Protein AF-A0A067D0F4-F1 (afdb_monomer)

Mean predicted aligned error: 12.2 Å

Nearest PDB structures (foldseek):
  5f5p-assembly2_G  TM=2.743E-01  e=9.915E+00  Homo sapiens

Solvent-accessible surface area (backbone atoms only — not comparable to full-atom values): 7629 Å² total; per-residue (Å²): 109,69,69,57,53,52,53,49,53,50,49,52,51,55,61,58,53,51,55,56,52,51,52,50,49,51,47,53,78,42,44,77,93,48,32,72,57,44,53,50,52,50,54,50,48,42,41,68,72,37,64,61,53,42,59,61,49,50,50,56,49,41,73,70,68,72,40,71,67,60,48,52,49,54,62,56,54,56,49,54,61,51,52,50,54,43,53,54,54,70,72,51,85,65,70,77,48,72,57,57,65,51,54,58,48,49,54,51,51,52,55,62,60,58,58,63,64,61,55,57,60,56,56,59,63,61,62,78,74,74,78,134

InterPro domains:
  IPR004156 Organic anion transporter polypeptide [PF03137] (2-64)
  IPR036259 MFS transporter superfamily [SSF103473] (2-89)
  IPR044770 Protein spinster-like [PTH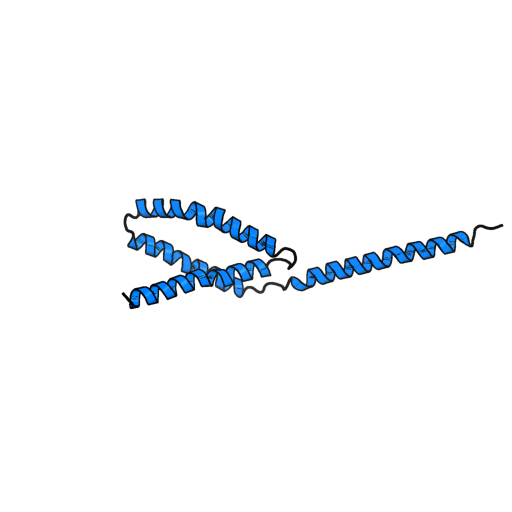R23505] (3-103)

pLDDT: mean 80.97, std 17.71, range [40.75, 96.44]

Organism: Citrus sinensis (NCBI:txid2711)

Sequence (132 aa):
MYAFLALFAVGELLVFATQGPVNFICLHCVKPSIRPLSMAISTVSIHIFGDVPSSPLVGVLQDRVNNWRETALILTAILFPAAAIWFIGIFLHSVDKFSEDNEDKVSRIERSKTTPLLEDEKAETTQACAEP

Radius of gyration: 28.73 Å; Cα contacts (8 Å, |Δi|>4): 45; chains: 1; bounding box: 82×30×76 Å

Secondary structure (DSSP, 8-state):
-HHHHHHHHHHHHHHHHTHHHHHHHHHHSS-GGGHHHHHHHHHHHHIIIIIHHHHHHHHHHHHHH--HHHHHHHHHHTHHHHHHHHHHHHHS----TTTHHHHHHHHHHHHHHHHHHHHHHHHHHHHTT---

Structure (mmCIF, N/CA/C/O backbone):
data_AF-A0A067D0F4-F1
#
_entry.id   AF-A0A067D0F4-F1
#
loop_
_atom_site.group_PDB
_atom_site.id
_atom_site.type_symbol
_atom_site.label_atom_id
_atom_site.label_alt_id
_atom_site.label_comp_id
_atom_site.label_asym_id
_atom_site.label_entity_id
_atom_site.label_seq_id
_atom_site.pdbx_PDB_ins_code
_atom_site.Cartn_x
_atom_site.Cartn_y
_atom_site.Cartn_z
_atom_site.occupancy
_atom_site.B_iso_or_equiv
_atom_site.auth_seq_id
_atom_site.auth_comp_id
_atom_site.auth_asym_id
_atom_site.auth_atom_id
_atom_site.pdbx_PDB_model_num
ATOM 1 N N . MET A 1 1 ? -20.257 -17.679 14.043 1.00 85.75 1 MET A N 1
ATOM 2 C CA . MET A 1 1 ? -18.836 -18.046 13.852 1.00 85.75 1 MET A CA 1
ATOM 3 C C . MET A 1 1 ? -18.513 -18.351 12.389 1.00 85.75 1 MET A C 1
ATOM 5 O O . MET A 1 1 ? -17.700 -17.637 11.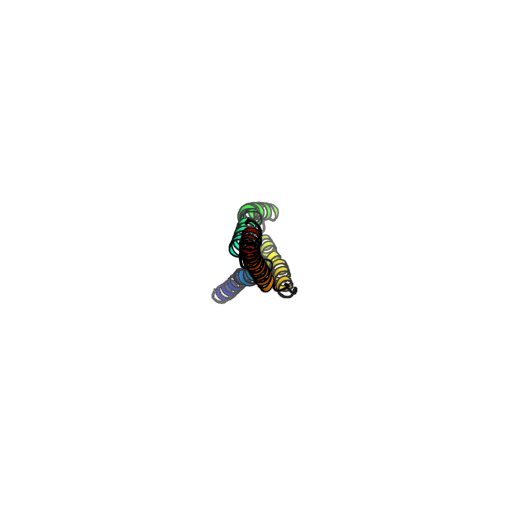830 1.00 85.75 1 MET A O 1
ATOM 9 N N . TYR A 1 2 ? -19.179 -19.310 11.731 1.00 92.62 2 TYR A N 1
ATOM 10 C CA . TYR A 1 2 ? -18.881 -19.671 10.329 1.00 92.62 2 TYR A CA 1
ATOM 11 C C . TYR A 1 2 ? -19.017 -18.524 9.314 1.00 92.62 2 TYR A C 1
ATOM 13 O O . TYR A 1 2 ? -18.135 -18.351 8.483 1.00 92.62 2 TYR A O 1
ATOM 21 N N . ALA A 1 3 ? -20.060 -17.693 9.419 1.00 93.94 3 ALA A N 1
ATOM 22 C CA . ALA A 1 3 ? -20.222 -16.526 8.544 1.00 93.94 3 ALA A CA 1
ATOM 23 C C . ALA A 1 3 ? -19.079 -15.504 8.699 1.00 93.94 3 ALA A C 1
ATOM 25 O O . ALA A 1 3 ? -18.586 -14.975 7.711 1.00 93.94 3 ALA A O 1
ATOM 26 N N . PHE A 1 4 ? -18.621 -15.272 9.934 1.00 91.75 4 PHE A N 1
ATOM 27 C CA . PHE A 1 4 ? -17.469 -14.410 10.204 1.00 91.75 4 PHE A CA 1
ATOM 28 C C . PHE A 1 4 ? -16.193 -14.976 9.574 1.00 91.75 4 PHE A C 1
ATOM 30 O O . PHE A 1 4 ? -15.488 -14.244 8.896 1.00 91.75 4 PHE A O 1
ATOM 37 N N . LEU A 1 5 ? -15.932 -16.278 9.733 1.00 95.62 5 LEU A N 1
ATOM 38 C CA . LEU A 1 5 ? -14.762 -16.930 9.136 1.00 95.62 5 LEU A CA 1
ATOM 39 C C . LEU A 1 5 ? -14.789 -16.883 7.604 1.00 95.62 5 LEU A C 1
ATOM 41 O O . LEU A 1 5 ? -13.757 -16.641 6.990 1.00 95.62 5 LEU A O 1
ATOM 45 N N . ALA A 1 6 ? -15.959 -17.073 6.989 1.00 96.19 6 ALA A N 1
ATOM 46 C CA . ALA A 1 6 ? -16.112 -16.968 5.542 1.00 96.19 6 ALA A CA 1
ATOM 47 C C . ALA A 1 6 ? -15.811 -15.545 5.042 1.00 96.19 6 ALA A C 1
ATOM 49 O O . ALA A 1 6 ? -15.030 -15.375 4.112 1.00 96.19 6 ALA A O 1
ATOM 50 N N . LEU A 1 7 ? -16.381 -14.521 5.686 1.00 92.81 7 LEU A N 1
ATOM 51 C CA . LEU A 1 7 ? -16.124 -13.121 5.332 1.00 92.81 7 LEU A CA 1
ATOM 52 C C . LEU A 1 7 ? -14.670 -12.715 5.588 1.00 92.81 7 LEU A C 1
ATOM 54 O O . LEU A 1 7 ? -14.084 -12.017 4.768 1.00 92.81 7 LEU A O 1
ATOM 58 N N . PHE A 1 8 ? -14.081 -13.181 6.690 1.00 91.94 8 PHE A N 1
ATOM 59 C CA . PHE A 1 8 ? -12.672 -12.972 7.003 1.00 91.94 8 PHE A CA 1
ATOM 60 C C . PHE A 1 8 ? -11.772 -13.587 5.926 1.00 91.94 8 PHE A C 1
ATOM 62 O O . PHE A 1 8 ? -10.919 -12.897 5.385 1.00 91.94 8 PHE A O 1
ATOM 69 N N . ALA A 1 9 ? -12.020 -14.840 5.532 1.00 95.75 9 ALA A N 1
ATOM 70 C CA . ALA A 1 9 ? -11.259 -15.502 4.473 1.00 95.75 9 ALA A CA 1
ATOM 71 C C . ALA A 1 9 ? -11.368 -14.774 3.123 1.00 95.75 9 ALA A C 1
ATOM 73 O O . ALA A 1 9 ? -10.373 -14.637 2.417 1.00 95.75 9 ALA A O 1
ATOM 74 N N . VAL A 1 10 ? -12.560 -14.279 2.770 1.00 95.44 10 VAL A N 1
ATOM 75 C CA . VAL A 1 10 ? -12.750 -13.460 1.563 1.00 95.44 10 VAL A CA 1
ATOM 76 C C . VAL A 1 10 ? -11.987 -12.140 1.674 1.00 95.44 10 VAL A C 1
ATOM 78 O O . VAL A 1 10 ? -11.331 -11.743 0.717 1.00 95.44 10 VAL A O 1
ATOM 81 N N . GLY A 1 11 ? -12.035 -11.476 2.831 1.00 91.88 11 GLY A N 1
ATOM 82 C CA . GLY A 1 11 ? -11.287 -10.245 3.084 1.00 91.88 11 GLY A CA 1
ATOM 83 C C . GLY A 1 11 ? -9.781 -10.440 2.922 1.00 91.88 11 GLY A C 1
ATOM 84 O O . GLY A 1 11 ? -9.159 -9.732 2.135 1.00 91.88 11 GLY A O 1
ATOM 85 N N . GLU A 1 12 ? -9.216 -11.447 3.586 1.00 93.19 12 GLU A N 1
ATOM 86 C CA . GLU A 1 12 ? -7.799 -11.810 3.469 1.00 93.19 12 GLU A CA 1
ATOM 87 C C . GLU A 1 12 ? -7.423 -12.126 2.015 1.00 93.19 12 GLU A C 1
ATOM 89 O O . GLU A 1 12 ? -6.447 -11.587 1.495 1.00 93.19 12 GLU A O 1
ATOM 94 N N . LEU A 1 13 ? -8.233 -12.928 1.312 1.00 94.56 13 LEU A N 1
ATOM 95 C CA . LEU A 1 13 ? -8.007 -13.238 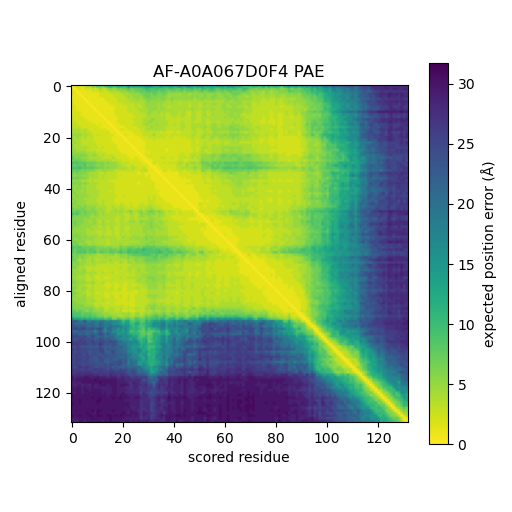-0.101 1.00 94.56 13 LEU A CA 1
ATOM 96 C C . LEU A 1 13 ? -7.931 -11.967 -0.955 1.00 94.56 13 LEU A C 1
ATOM 98 O O . LEU A 1 13 ? -7.036 -11.848 -1.789 1.00 94.56 13 LEU A O 1
ATOM 102 N N . LEU A 1 14 ? -8.851 -11.020 -0.753 1.00 91.38 14 LEU A N 1
ATOM 103 C CA . LEU A 1 14 ? -8.879 -9.760 -1.496 1.00 91.38 14 LEU A CA 1
ATOM 104 C C . LEU A 1 14 ? -7.669 -8.877 -1.173 1.00 91.38 14 LEU A C 1
ATOM 106 O O . LEU A 1 14 ? -7.095 -8.286 -2.086 1.00 91.38 14 LEU A O 1
ATOM 110 N N . VAL A 1 15 ? -7.246 -8.824 0.093 1.00 90.88 15 VAL A N 1
ATOM 111 C CA . VAL A 1 15 ? -6.040 -8.094 0.511 1.00 90.88 15 VAL A CA 1
ATOM 112 C C . VAL A 1 15 ? -4.805 -8.676 -0.174 1.00 90.88 15 VAL A C 1
ATOM 114 O O . VAL A 1 15 ? -4.059 -7.937 -0.815 1.00 90.88 15 VAL A O 1
ATOM 117 N N . PHE A 1 16 ? -4.617 -9.997 -0.138 1.00 90.19 16 PHE A N 1
ATOM 118 C CA . PHE A 1 16 ? -3.475 -10.644 -0.789 1.00 90.19 16 PHE A CA 1
ATOM 119 C C . PHE A 1 16 ? -3.542 -10.593 -2.319 1.00 90.19 16 PHE A C 1
ATOM 121 O O . PHE A 1 16 ? -2.499 -10.510 -2.970 1.00 90.19 16 PHE A O 1
ATOM 128 N N . ALA A 1 17 ? -4.738 -10.579 -2.912 1.00 91.06 17 ALA A N 1
ATOM 129 C CA . ALA A 1 17 ? -4.907 -10.487 -4.361 1.00 91.06 17 ALA A CA 1
ATOM 130 C C . ALA A 1 17 ? -4.315 -9.196 -4.951 1.00 91.06 17 ALA A C 1
ATOM 132 O O . ALA A 1 17 ? -3.884 -9.205 -6.104 1.00 91.06 17 ALA A O 1
ATOM 133 N N . THR A 1 18 ? -4.223 -8.110 -4.172 1.00 89.44 18 THR A N 1
ATOM 134 C CA . THR A 1 18 ? -3.615 -6.841 -4.620 1.00 89.44 18 THR A CA 1
ATOM 135 C C . THR A 1 18 ? -2.134 -6.965 -4.992 1.00 89.44 18 THR A C 1
ATOM 137 O O . THR A 1 18 ? -1.651 -6.201 -5.828 1.00 89.44 18 THR A O 1
ATOM 140 N N . GLN A 1 19 ? -1.428 -7.971 -4.465 1.00 90.69 19 GLN A N 1
ATOM 141 C CA . GLN A 1 19 ? -0.016 -8.223 -4.773 1.00 90.69 19 GLN A CA 1
ATOM 142 C C . GLN A 1 19 ? 0.217 -8.525 -6.261 1.00 90.69 19 GLN A C 1
ATOM 144 O O . GLN A 1 19 ? 1.241 -8.139 -6.822 1.00 90.69 19 GLN A O 1
ATOM 149 N N . GLY A 1 20 ? -0.738 -9.191 -6.920 1.00 90.69 20 GLY A N 1
ATOM 150 C CA . GLY A 1 20 ? -0.648 -9.537 -8.342 1.00 90.69 20 GLY A CA 1
ATOM 151 C C . GLY A 1 20 ? -0.566 -8.300 -9.248 1.00 90.69 20 GLY A C 1
ATOM 152 O O . GLY A 1 20 ? 0.444 -8.130 -9.933 1.00 90.69 20 GLY A O 1
ATOM 153 N N . PRO A 1 21 ? -1.583 -7.416 -9.234 1.00 90.88 21 PRO A N 1
ATOM 154 C CA . PRO A 1 21 ? -1.579 -6.140 -9.950 1.00 90.88 21 PRO A CA 1
ATOM 155 C C . PRO A 1 21 ? -0.340 -5.278 -9.692 1.00 90.88 21 PRO A C 1
ATOM 157 O O . PRO A 1 21 ? 0.271 -4.786 -10.639 1.00 90.88 21 PRO A O 1
ATOM 160 N N . VAL A 1 22 ? 0.059 -5.124 -8.425 1.00 91.88 22 VAL A N 1
ATOM 161 C CA . VAL A 1 22 ? 1.226 -4.315 -8.036 1.00 91.88 22 VAL A CA 1
ATOM 162 C C . VAL A 1 22 ? 2.492 -4.838 -8.712 1.00 91.88 22 VAL A C 1
ATOM 164 O O . VAL A 1 22 ? 3.189 -4.097 -9.410 1.00 91.88 22 VAL A O 1
ATOM 167 N N . ASN A 1 23 ? 2.755 -6.139 -8.571 1.00 92.69 23 ASN A N 1
ATOM 168 C CA . ASN A 1 23 ? 3.939 -6.773 -9.142 1.00 92.69 23 ASN A CA 1
ATOM 169 C C . ASN A 1 23 ? 3.917 -6.761 -10.672 1.00 92.69 23 ASN A C 1
ATOM 171 O O . ASN A 1 23 ? 4.955 -6.538 -11.297 1.00 92.69 23 ASN A O 1
ATOM 175 N N . PHE A 1 24 ? 2.746 -6.964 -11.283 1.00 91.12 24 PHE A N 1
ATOM 176 C CA . PHE A 1 24 ? 2.576 -6.882 -12.732 1.00 91.12 24 PHE A CA 1
ATOM 177 C C . PHE A 1 24 ? 3.042 -5.523 -13.265 1.00 91.12 24 PHE A C 1
ATOM 179 O O . PHE A 1 24 ? 3.884 -5.471 -14.162 1.00 91.12 24 PHE A O 1
ATOM 186 N N . ILE A 1 25 ? 2.569 -4.428 -12.666 1.00 90.56 25 ILE A N 1
ATOM 187 C CA . ILE A 1 25 ? 2.951 -3.077 -13.085 1.00 90.56 25 ILE A CA 1
ATOM 188 C C . ILE A 1 25 ? 4.451 -2.845 -12.884 1.00 90.56 25 ILE A C 1
ATOM 190 O O . ILE A 1 25 ? 5.119 -2.388 -13.810 1.00 90.56 25 ILE A O 1
ATOM 194 N N . CYS A 1 26 ? 5.015 -3.208 -11.725 1.00 90.75 26 CYS A N 1
ATOM 195 C CA . CYS A 1 26 ? 6.453 -3.057 -11.477 1.00 90.75 26 CYS A CA 1
ATOM 196 C C . CYS A 1 26 ? 7.302 -3.740 -12.564 1.00 90.75 26 CYS A C 1
ATOM 198 O O . CYS A 1 26 ? 8.231 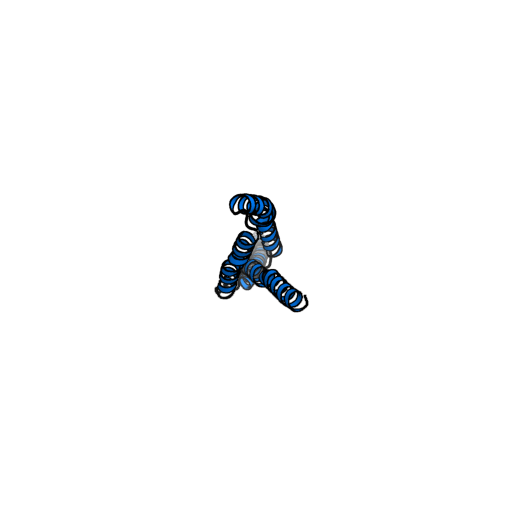-3.135 -13.100 1.00 90.75 26 CYS A O 1
ATOM 200 N N . LEU A 1 27 ? 6.949 -4.972 -12.943 1.00 90.81 27 LEU A N 1
ATOM 201 C CA . LEU A 1 27 ? 7.682 -5.747 -13.946 1.00 90.81 27 LEU A CA 1
ATOM 202 C C . LEU A 1 27 ? 7.495 -5.236 -15.381 1.00 90.81 27 LEU A C 1
ATOM 204 O O . LEU A 1 27 ? 8.405 -5.408 -16.199 1.00 90.81 27 LEU A O 1
ATOM 208 N N . HIS A 1 28 ? 6.343 -4.634 -15.690 1.00 88.38 28 HIS A N 1
ATOM 209 C CA . HIS A 1 28 ? 6.022 -4.097 -17.017 1.00 88.38 28 HIS A CA 1
ATOM 210 C C . HIS A 1 28 ? 6.524 -2.666 -17.246 1.00 88.38 28 HIS A C 1
ATOM 212 O O . HIS A 1 28 ? 6.648 -2.252 -18.397 1.00 88.38 28 HIS A O 1
ATOM 218 N N . CYS A 1 29 ? 6.866 -1.919 -16.195 1.00 87.50 29 CYS A N 1
ATOM 219 C CA . CYS A 1 29 ? 7.448 -0.577 -16.318 1.00 87.50 29 CYS A CA 1
ATOM 220 C C . CYS A 1 29 ? 8.935 -0.586 -16.722 1.00 87.50 29 CYS A C 1
ATOM 222 O O . CYS A 1 29 ? 9.478 0.431 -17.181 1.00 87.50 29 CYS A O 1
ATOM 224 N N . VAL A 1 30 ? 9.608 -1.724 -16.545 1.00 87.88 30 VAL A N 1
ATOM 225 C CA . VAL A 1 30 ? 11.061 -1.859 -16.672 1.00 87.88 30 VAL A CA 1
ATOM 226 C C . VAL A 1 30 ? 11.466 -2.914 -17.704 1.00 87.88 30 VAL A C 1
ATOM 228 O O . VAL A 1 30 ? 10.706 -3.827 -18.023 1.00 87.88 30 VAL A O 1
ATOM 231 N N . LYS A 1 31 ? 12.700 -2.808 -18.215 1.00 87.19 31 LYS A N 1
ATOM 232 C CA . LYS A 1 31 ? 13.276 -3.806 -19.128 1.00 87.19 31 LYS A CA 1
ATOM 233 C C . LYS A 1 31 ? 13.453 -5.156 -18.413 1.00 87.19 31 LYS A C 1
ATOM 235 O O . LYS A 1 31 ? 13.721 -5.166 -17.205 1.00 87.19 31 LYS A O 1
ATOM 240 N N . PRO A 1 32 ? 13.365 -6.298 -19.124 1.00 86.75 32 PRO A N 1
ATOM 241 C CA . PRO A 1 32 ? 13.466 -7.625 -18.512 1.00 86.75 32 PRO A CA 1
ATOM 242 C C . PRO A 1 32 ? 14.728 -7.836 -17.665 1.00 86.75 32 PRO A C 1
ATOM 244 O O . PRO A 1 32 ? 14.659 -8.464 -16.610 1.00 86.75 32 PRO A O 1
ATOM 247 N N . SER A 1 33 ? 15.856 -7.258 -18.085 1.00 88.81 33 SER A N 1
ATOM 248 C CA . SER A 1 33 ? 17.159 -7.356 -17.417 1.00 88.81 33 SER A CA 1
ATOM 249 C C . SER A 1 33 ? 17.219 -6.722 -16.017 1.00 88.81 33 SER A C 1
ATOM 251 O O . SER A 1 33 ? 18.045 -7.137 -15.207 1.00 88.81 33 SER A O 1
ATOM 253 N N . ILE A 1 34 ? 16.332 -5.772 -15.691 1.00 91.69 34 ILE A N 1
ATOM 254 C CA . ILE A 1 34 ? 16.312 -5.052 -14.399 1.00 91.69 34 ILE A CA 1
ATOM 255 C C . ILE A 1 34 ? 15.060 -5.340 -13.553 1.00 91.69 34 ILE A C 1
ATOM 257 O O . ILE A 1 34 ? 14.841 -4.711 -12.517 1.00 91.69 34 ILE A O 1
ATOM 261 N N . ARG A 1 35 ? 14.240 -6.318 -13.948 1.00 93.38 35 ARG A N 1
ATOM 262 C CA . ARG A 1 35 ? 13.044 -6.740 -13.199 1.00 93.38 35 ARG A CA 1
ATOM 263 C C . ARG A 1 35 ? 13.314 -7.142 -11.744 1.00 93.38 35 ARG A C 1
ATOM 265 O O . ARG A 1 35 ? 12.573 -6.671 -10.881 1.00 93.38 35 ARG A O 1
ATOM 272 N N . PRO A 1 36 ? 14.361 -7.933 -11.424 1.00 94.56 36 PRO A N 1
ATOM 273 C CA . PRO A 1 36 ? 14.664 -8.265 -10.031 1.00 94.56 36 PRO A CA 1
ATOM 274 C C . PRO A 1 36 ? 14.953 -7.023 -9.181 1.00 94.56 36 PRO A C 1
ATOM 276 O O . PRO A 1 36 ? 14.508 -6.938 -8.039 1.00 94.56 36 PRO A O 1
ATOM 279 N N . LEU A 1 37 ? 15.638 -6.029 -9.757 1.00 95.38 37 LEU A N 1
ATOM 280 C CA . LEU A 1 37 ? 15.924 -4.764 -9.085 1.00 95.38 37 LEU A CA 1
ATOM 281 C C . LEU A 1 37 ? 14.645 -3.952 -8.846 1.00 95.38 37 LEU A C 1
ATOM 283 O O . LEU A 1 37 ? 14.458 -3.425 -7.754 1.00 95.38 37 LEU A O 1
ATOM 287 N N . SER A 1 38 ? 13.748 -3.879 -9.835 1.00 95.31 38 SER A N 1
ATOM 288 C CA . SER A 1 38 ? 12.454 -3.198 -9.685 1.00 95.31 38 SER A CA 1
ATOM 289 C C . SER A 1 38 ? 11.623 -3.794 -8.547 1.00 95.31 38 SER A C 1
ATOM 291 O O . SER A 1 38 ? 11.120 -3.053 -7.703 1.00 95.31 38 SER A O 1
ATOM 293 N N . MET A 1 39 ? 11.555 -5.124 -8.467 1.00 95.56 39 MET A N 1
ATOM 294 C CA . MET A 1 39 ? 10.862 -5.817 -7.381 1.00 95.56 39 MET A CA 1
ATOM 295 C C . MET A 1 39 ? 11.517 -5.554 -6.022 1.00 95.56 39 MET A C 1
ATOM 297 O O . MET A 1 39 ? 10.819 -5.270 -5.053 1.00 95.56 39 MET A O 1
ATOM 301 N N . ALA A 1 40 ? 12.852 -5.582 -5.948 1.00 96.12 40 ALA A N 1
ATOM 302 C CA . ALA A 1 40 ? 13.574 -5.288 -4.713 1.00 96.12 40 ALA A CA 1
ATOM 303 C C . ALA A 1 40 ? 13.311 -3.857 -4.214 1.00 96.12 40 ALA A C 1
ATOM 305 O O . ALA A 1 40 ? 13.019 -3.658 -3.036 1.00 96.12 40 ALA A O 1
ATOM 306 N N . ILE A 1 41 ? 13.357 -2.866 -5.110 1.00 96.19 41 ILE A N 1
ATOM 307 C CA . ILE A 1 41 ? 13.077 -1.463 -4.773 1.00 96.19 41 ILE A CA 1
ATOM 308 C C . ILE A 1 41 ? 11.619 -1.288 -4.343 1.00 96.19 41 ILE A C 1
ATOM 310 O O . ILE A 1 41 ? 11.362 -0.557 -3.388 1.00 96.19 41 ILE A O 1
ATOM 314 N N . SER A 1 42 ? 10.678 -1.967 -5.005 1.00 94.56 42 SER A N 1
ATOM 315 C CA . SER A 1 42 ? 9.261 -1.952 -4.627 1.00 94.56 42 SER A CA 1
ATOM 316 C C . SER A 1 42 ? 9.072 -2.448 -3.189 1.00 94.56 42 SER A C 1
ATOM 318 O O . SER A 1 42 ? 8.546 -1.721 -2.348 1.00 94.56 42 SER A O 1
ATOM 320 N N . THR A 1 43 ? 9.622 -3.619 -2.856 1.00 94.38 43 THR A N 1
ATOM 321 C CA . THR A 1 43 ? 9.550 -4.186 -1.501 1.00 94.38 43 THR A CA 1
ATOM 322 C C . THR A 1 43 ? 10.189 -3.276 -0.457 1.00 94.38 43 THR A C 1
ATOM 324 O O . THR A 1 43 ? 9.585 -3.012 0.582 1.00 94.38 43 THR A O 1
ATOM 327 N N . VAL A 1 44 ? 11.392 -2.759 -0.720 1.00 96.44 44 VAL A N 1
ATOM 328 C CA . VAL A 1 44 ? 12.080 -1.850 0.213 1.00 96.44 44 VAL A CA 1
ATOM 329 C C . VAL A 1 44 ? 11.276 -0.565 0.417 1.00 96.44 44 VAL A C 1
ATOM 331 O O . VAL A 1 44 ? 11.161 -0.085 1.542 1.00 96.44 44 VAL A O 1
ATOM 334 N N . SER A 1 45 ? 10.664 -0.038 -0.643 1.00 95.75 45 SER A N 1
ATOM 335 C CA . SER A 1 45 ? 9.821 1.158 -0.569 1.00 95.75 45 SER A CA 1
ATOM 336 C C . SER A 1 45 ? 8.576 0.918 0.288 1.00 95.75 45 SER A C 1
ATOM 338 O O . SER A 1 45 ? 8.238 1.765 1.114 1.00 95.75 45 SER A O 1
ATOM 340 N N . ILE A 1 46 ? 7.940 -0.253 0.164 1.00 93.75 46 ILE A N 1
ATOM 341 C CA . ILE A 1 46 ? 6.813 -0.654 1.021 1.00 93.75 46 ILE A CA 1
ATOM 342 C C . ILE A 1 46 ? 7.245 -0.730 2.488 1.00 93.75 46 ILE A C 1
ATOM 344 O O . ILE A 1 46 ? 6.518 -0.262 3.354 1.00 93.75 46 ILE A O 1
ATOM 348 N N . HIS A 1 47 ? 8.449 -1.219 2.787 1.00 95.31 47 HIS A N 1
ATOM 349 C CA . HIS A 1 47 ? 8.931 -1.265 4.170 1.00 95.31 47 HIS A CA 1
ATOM 350 C C . HIS A 1 47 ? 9.199 0.132 4.735 1.00 95.31 47 HIS A C 1
ATOM 352 O O . HIS A 1 47 ? 8.781 0.435 5.850 1.00 95.31 47 HIS A O 1
ATOM 358 N N . ILE A 1 48 ? 9.879 0.988 3.967 1.00 96.06 48 ILE A N 1
ATOM 359 C CA . ILE A 1 48 ? 10.278 2.327 4.419 1.00 96.06 48 ILE A CA 1
ATOM 360 C C . ILE A 1 48 ? 9.062 3.238 4.613 1.00 96.06 48 ILE A C 1
ATOM 362 O O . ILE A 1 48 ? 9.017 3.983 5.590 1.00 96.06 48 ILE A O 1
ATOM 366 N N . PHE A 1 49 ? 8.088 3.191 3.702 1.00 93.12 49 PHE A N 1
ATOM 367 C CA . PHE A 1 49 ? 6.958 4.127 3.693 1.00 93.12 49 PHE A CA 1
ATOM 368 C C . PHE A 1 49 ? 5.638 3.533 4.190 1.00 93.12 49 PHE A C 1
ATOM 370 O O . PHE A 1 49 ? 4.746 4.286 4.573 1.00 93.12 49 PHE A O 1
ATOM 377 N N . GLY A 1 50 ? 5.498 2.211 4.178 1.00 91.69 50 GLY A N 1
ATOM 378 C CA . GLY A 1 50 ? 4.281 1.499 4.556 1.00 91.69 50 GLY A CA 1
ATOM 379 C C . GLY A 1 50 ? 4.458 0.736 5.860 1.00 91.69 50 GLY A C 1
ATOM 380 O O . GLY A 1 50 ? 4.101 1.231 6.925 1.00 91.69 50 GLY A O 1
ATOM 381 N N . ASP A 1 51 ? 5.004 -0.474 5.786 1.00 89.69 51 ASP A N 1
ATOM 382 C CA . ASP A 1 51 ? 4.914 -1.481 6.849 1.00 89.69 51 ASP A CA 1
ATOM 383 C C . ASP A 1 51 ? 5.536 -1.016 8.176 1.00 89.69 51 ASP A C 1
ATOM 385 O O . ASP A 1 51 ? 4.917 -1.149 9.234 1.00 89.69 51 ASP A O 1
ATOM 389 N N . VAL A 1 52 ? 6.724 -0.400 8.137 1.00 93.50 52 VAL A N 1
ATOM 390 C CA . VAL A 1 52 ? 7.422 0.062 9.349 1.00 93.50 52 VAL A CA 1
ATOM 391 C C . VAL A 1 52 ? 6.753 1.291 9.986 1.00 93.50 52 VAL A C 1
ATOM 393 O O . VAL A 1 52 ? 6.456 1.240 11.182 1.00 93.50 52 VAL A O 1
ATOM 396 N N . PRO A 1 53 ? 6.485 2.398 9.262 1.00 94.56 53 PRO A N 1
ATOM 397 C CA . PRO A 1 53 ? 5.863 3.579 9.866 1.00 94.56 53 PRO A CA 1
ATOM 398 C C . PRO A 1 53 ? 4.355 3.431 10.125 1.00 94.56 53 PRO A C 1
ATOM 400 O O . PRO A 1 53 ? 3.817 4.147 10.971 1.00 94.56 53 PRO A O 1
ATOM 403 N N . SER A 1 54 ? 3.652 2.524 9.438 1.00 92.62 54 SER A N 1
ATOM 404 C CA . SER A 1 54 ? 2.198 2.369 9.596 1.00 92.62 54 SER A CA 1
ATOM 405 C C . SER A 1 54 ? 1.806 1.879 10.987 1.00 92.62 54 SER A C 1
ATOM 407 O O . SER A 1 54 ? 0.885 2.436 11.574 1.00 92.62 54 SER A O 1
ATOM 409 N N . SER A 1 55 ? 2.519 0.906 11.560 1.00 92.50 55 SER A N 1
ATOM 410 C CA . SER A 1 55 ? 2.211 0.358 12.891 1.00 92.50 55 SER A CA 1
ATOM 411 C C . SER A 1 55 ? 2.148 1.433 13.998 1.00 92.50 55 SER A C 1
ATOM 413 O O . SER A 1 55 ? 1.119 1.526 14.675 1.00 92.50 55 SER A O 1
ATOM 415 N N . PRO A 1 56 ? 3.170 2.297 14.185 1.00 94.69 56 PRO A N 1
ATOM 416 C CA . PRO A 1 56 ? 3.085 3.385 15.158 1.00 94.69 56 PRO A CA 1
ATOM 417 C C . PRO A 1 56 ? 2.051 4.451 14.769 1.00 94.69 56 PRO A C 1
ATOM 419 O O . PRO A 1 56 ? 1.388 4.996 15.650 1.00 94.69 56 PRO A O 1
ATOM 422 N N . LEU A 1 57 ? 1.858 4.730 13.475 1.00 93.62 57 LEU A N 1
ATOM 423 C CA . LEU A 1 57 ? 0.858 5.699 13.017 1.00 93.62 57 LEU A CA 1
ATOM 424 C C . LEU A 1 57 ? -0.575 5.248 13.339 1.00 93.62 57 LEU A C 1
ATOM 426 O O . LEU A 1 57 ? -1.387 6.052 13.794 1.00 93.62 57 LEU A O 1
ATOM 430 N N . VAL A 1 58 ? -0.874 3.960 13.151 1.00 94.00 58 VAL A N 1
ATOM 431 C CA . VAL A 1 58 ? -2.149 3.344 13.540 1.00 94.00 58 VAL A CA 1
ATOM 432 C C . VAL A 1 58 ? -2.352 3.430 15.050 1.00 94.00 58 VAL A C 1
ATOM 434 O O . VAL A 1 58 ? -3.457 3.741 15.490 1.00 94.00 58 VAL A O 1
ATOM 437 N N . GLY A 1 59 ? -1.294 3.214 15.838 1.00 93.69 59 GLY A N 1
ATOM 438 C CA . GLY A 1 59 ? -1.331 3.392 17.291 1.00 93.69 59 GLY A CA 1
ATOM 439 C C . GLY A 1 59 ? -1.736 4.814 17.682 1.00 93.69 59 GLY A C 1
ATOM 440 O O . GLY A 1 59 ? -2.720 5.004 18.391 1.00 93.69 59 GLY A O 1
ATOM 441 N N . VAL A 1 60 ? -1.061 5.820 17.119 1.00 95.62 60 VAL A N 1
ATOM 442 C CA . VAL A 1 60 ? -1.403 7.231 17.359 1.00 95.62 60 VAL A CA 1
ATOM 443 C C . VAL A 1 60 ? -2.829 7.548 16.902 1.00 95.62 60 VAL A C 1
ATOM 445 O O . VAL A 1 60 ? -3.548 8.260 17.597 1.00 95.62 60 VAL A O 1
ATOM 448 N N . LEU A 1 61 ? -3.277 7.024 15.757 1.00 94.38 61 LEU A N 1
ATOM 449 C CA . LEU A 1 61 ? -4.651 7.220 15.289 1.00 94.38 61 LEU A CA 1
ATOM 450 C C . LEU A 1 61 ? -5.668 6.639 16.284 1.00 94.38 61 LEU A C 1
ATOM 452 O O . LEU A 1 61 ? -6.639 7.313 16.635 1.00 94.38 61 LEU A O 1
ATOM 456 N N . GLN A 1 62 ? -5.422 5.425 16.776 1.00 94.94 62 GLN A N 1
ATOM 457 C CA . GLN A 1 62 ? -6.272 4.762 17.760 1.00 94.94 62 GLN A CA 1
ATOM 458 C C . GLN A 1 62 ? -6.331 5.541 19.080 1.00 94.94 62 GLN A C 1
ATOM 460 O O . GLN A 1 62 ? -7.424 5.713 19.621 1.00 94.94 62 GLN A O 1
ATOM 465 N N . ASP A 1 63 ? -5.201 6.070 19.556 1.00 94.75 63 ASP A N 1
ATOM 466 C CA . ASP A 1 63 ? -5.121 6.874 20.784 1.00 94.75 63 ASP A CA 1
ATOM 467 C C . ASP A 1 63 ? -5.919 8.184 20.689 1.00 94.75 63 ASP A C 1
ATOM 469 O O . ASP A 1 63 ? -6.343 8.751 21.699 1.00 94.75 63 ASP A O 1
ATOM 473 N N . ARG A 1 64 ? -6.144 8.692 19.471 1.00 94.12 64 ARG A N 1
ATOM 474 C CA . ARG A 1 64 ? -6.918 9.919 19.228 1.00 94.12 64 ARG A CA 1
ATOM 475 C C . ARG A 1 64 ? -8.402 9.625 19.058 1.00 94.12 64 ARG A C 1
ATOM 477 O O . ARG A 1 64 ? -9.227 10.320 19.646 1.00 94.12 64 ARG A O 1
ATOM 484 N N . VAL A 1 65 ? -8.742 8.600 18.279 1.00 94.75 65 VAL A N 1
ATOM 485 C CA . VAL A 1 65 ? -10.135 8.226 17.987 1.00 94.75 65 VAL A CA 1
ATOM 486 C C . VAL A 1 65 ? -10.798 7.549 19.191 1.00 94.75 65 VAL A C 1
ATOM 488 O O . VAL A 1 65 ? -11.993 7.729 19.409 1.00 94.75 65 VAL A O 1
ATOM 491 N N . ASN A 1 66 ? -10.037 6.790 19.992 1.00 92.50 66 ASN A N 1
ATOM 492 C CA . ASN A 1 66 ? -10.510 6.036 21.162 1.00 92.50 66 ASN A CA 1
ATOM 493 C C . ASN A 1 66 ? -11.681 5.073 20.869 1.00 92.50 66 ASN A C 1
ATOM 495 O O . ASN A 1 66 ? -12.401 4.649 21.772 1.00 92.50 66 ASN A O 1
ATOM 499 N N . ASN A 1 67 ? -11.866 4.688 19.604 1.00 93.94 67 ASN A N 1
ATOM 500 C CA . ASN A 1 67 ? -12.896 3.756 19.166 1.00 93.94 67 ASN A CA 1
ATOM 501 C C . ASN A 1 67 ? -12.325 2.818 18.100 1.00 93.94 67 ASN A C 1
ATOM 503 O O . ASN A 1 67 ? -12.123 3.199 16.951 1.00 93.94 67 ASN A O 1
ATOM 507 N N . TRP A 1 68 ? -12.095 1.562 18.488 1.00 93.44 68 TRP A N 1
ATOM 508 C CA . TRP A 1 68 ? -11.487 0.557 17.614 1.00 93.44 68 TRP A CA 1
ATOM 509 C C . TRP A 1 68 ? -12.330 0.246 16.370 1.00 93.44 68 TRP A C 1
ATOM 511 O O . TRP A 1 68 ? -11.774 -0.165 15.355 1.00 93.44 68 TRP A O 1
ATOM 521 N N . ARG A 1 69 ? -13.657 0.442 16.427 1.00 94.12 69 ARG A N 1
ATOM 522 C CA . ARG A 1 69 ? -14.548 0.200 15.281 1.00 94.12 69 ARG A CA 1
ATOM 523 C C . ARG A 1 69 ? -14.303 1.225 14.184 1.00 94.12 69 ARG A C 1
ATOM 525 O O . ARG A 1 69 ? -14.139 0.845 13.033 1.00 94.12 69 ARG A O 1
ATOM 532 N N . GLU A 1 70 ? -14.238 2.497 14.563 1.00 93.50 70 GLU A N 1
ATOM 533 C CA . GLU A 1 70 ? -13.961 3.599 13.638 1.00 93.50 70 GLU A CA 1
ATOM 534 C C . GLU A 1 70 ? -12.552 3.481 13.063 1.00 93.50 70 GLU A C 1
ATOM 536 O O . GLU A 1 70 ? -12.375 3.539 11.852 1.00 93.50 70 GLU A O 1
ATOM 541 N N . THR A 1 71 ? -11.551 3.205 13.901 1.00 94.19 71 THR A N 1
ATOM 542 C CA . THR A 1 71 ? -10.179 2.993 13.425 1.00 94.19 71 THR A CA 1
ATOM 543 C C . THR A 1 71 ? -10.101 1.826 12.441 1.00 94.19 71 THR A C 1
ATOM 545 O O . THR A 1 71 ? -9.537 1.982 11.363 1.00 94.19 71 THR A O 1
ATOM 548 N N . ALA A 1 72 ? -10.714 0.676 12.743 1.00 92.31 72 ALA A N 1
ATOM 549 C CA . ALA A 1 72 ? -10.737 -0.459 11.820 1.00 92.31 72 ALA A CA 1
ATOM 550 C C . ALA A 1 72 ? -11.451 -0.125 10.496 1.00 92.31 72 ALA A C 1
ATOM 552 O O . ALA A 1 72 ? -10.984 -0.530 9.429 1.00 92.31 72 ALA A O 1
ATOM 553 N N . LEU A 1 73 ? -12.546 0.643 10.545 1.00 93.50 73 LEU A N 1
ATOM 554 C CA . LEU A 1 73 ? -13.247 1.120 9.350 1.00 93.50 73 LEU A CA 1
ATOM 555 C C . LEU A 1 73 ? -12.380 2.068 8.518 1.00 93.50 73 LEU A C 1
ATOM 557 O O . LEU A 1 73 ? -12.325 1.913 7.305 1.00 93.50 73 LEU A O 1
ATOM 561 N N . ILE A 1 74 ? -11.653 2.997 9.144 1.00 93.88 74 ILE A N 1
ATOM 562 C CA . ILE A 1 74 ? -10.731 3.903 8.444 1.00 93.88 74 ILE A CA 1
ATOM 563 C C . ILE A 1 74 ? -9.622 3.106 7.747 1.00 93.88 74 ILE A C 1
ATOM 565 O O . ILE A 1 74 ? -9.364 3.317 6.564 1.00 93.88 74 ILE A O 1
ATOM 569 N N . LEU A 1 75 ? -8.990 2.160 8.449 1.00 92.19 75 LEU A N 1
ATOM 570 C CA . LEU A 1 75 ? -7.890 1.365 7.890 1.00 92.19 75 LEU A CA 1
ATOM 571 C C . LEU A 1 75 ? -8.343 0.485 6.726 1.00 92.19 75 LEU A C 1
ATOM 573 O O . LEU A 1 75 ? -7.663 0.407 5.706 1.00 92.19 75 LEU A O 1
ATOM 577 N N . THR A 1 76 ? -9.514 -0.138 6.850 1.00 91.44 76 THR A N 1
ATOM 578 C CA . THR A 1 76 ? -10.088 -0.942 5.765 1.00 91.44 76 THR A CA 1
ATOM 579 C C . THR A 1 76 ? -10.584 -0.076 4.606 1.00 91.44 76 THR A C 1
ATOM 581 O O . THR A 1 76 ? -10.435 -0.471 3.451 1.00 91.44 76 THR A O 1
ATOM 584 N N . ALA A 1 77 ? -11.092 1.133 4.869 1.00 93.69 77 ALA A N 1
ATOM 585 C CA . ALA A 1 77 ? -11.537 2.064 3.833 1.00 93.69 77 ALA A CA 1
ATOM 586 C C . ALA A 1 77 ? -10.401 2.501 2.894 1.00 93.69 77 ALA A C 1
ATOM 588 O O . ALA A 1 77 ? -10.644 2.682 1.704 1.00 93.69 77 ALA A O 1
ATOM 589 N N . ILE A 1 78 ? -9.161 2.617 3.389 1.00 93.69 78 ILE A N 1
AT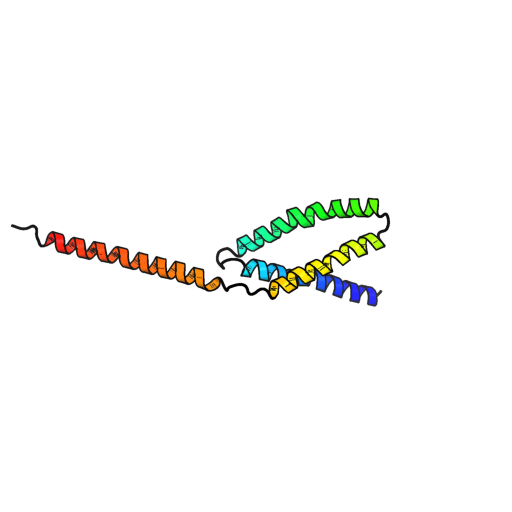OM 590 C CA . ILE A 1 78 ? -7.980 2.992 2.585 1.00 93.69 78 ILE A CA 1
ATOM 591 C C . ILE A 1 78 ? -7.638 1.926 1.525 1.00 93.69 78 ILE A C 1
ATOM 593 O O . ILE A 1 78 ? -7.050 2.244 0.489 1.00 93.69 78 ILE A O 1
ATOM 597 N N . LEU A 1 79 ? -8.065 0.673 1.713 1.00 91.69 79 LEU A N 1
ATOM 598 C CA . LEU A 1 79 ? -7.821 -0.400 0.746 1.00 91.69 79 LEU A CA 1
ATOM 599 C C . LEU A 1 79 ? -8.628 -0.233 -0.550 1.00 91.69 79 LEU A C 1
ATOM 601 O O . LEU A 1 79 ? -8.166 -0.652 -1.608 1.00 91.69 79 LEU A O 1
ATOM 605 N N . PHE A 1 80 ? -9.796 0.414 -0.507 1.00 92.19 80 PHE A N 1
ATOM 606 C CA . PHE A 1 80 ? -10.625 0.651 -1.696 1.00 92.19 80 PHE A CA 1
ATOM 607 C C . PHE A 1 80 ? -9.972 1.592 -2.724 1.00 92.19 80 PHE A C 1
ATOM 609 O O . PHE A 1 80 ? -9.858 1.191 -3.886 1.00 92.19 80 PHE A O 1
ATOM 616 N N . PRO A 1 81 ? -9.511 2.811 -2.365 1.00 94.25 81 PRO A N 1
ATOM 617 C CA . PRO A 1 81 ? -8.792 3.656 -3.309 1.00 94.25 81 PRO A CA 1
ATOM 618 C C . PRO A 1 81 ? -7.470 3.016 -3.741 1.00 94.25 81 PRO A C 1
ATOM 620 O O . PRO A 1 81 ? -7.122 3.124 -4.913 1.00 94.25 81 PRO A O 1
ATOM 623 N N . ALA A 1 82 ? -6.772 2.292 -2.857 1.00 92.00 82 ALA A N 1
ATOM 624 C CA . ALA A 1 82 ? -5.571 1.548 -3.240 1.00 92.00 82 ALA A CA 1
ATOM 625 C C . ALA A 1 82 ? -5.877 0.509 -4.334 1.00 92.00 82 ALA A C 1
ATOM 627 O O . ALA A 1 82 ? -5.220 0.499 -5.374 1.00 92.00 82 ALA A O 1
ATOM 628 N N . ALA A 1 83 ? -6.919 -0.307 -4.150 1.00 91.19 83 ALA A N 1
ATOM 629 C CA . ALA A 1 83 ? -7.361 -1.278 -5.146 1.00 91.19 83 ALA A CA 1
ATOM 630 C C . ALA A 1 83 ? -7.748 -0.603 -6.471 1.00 91.19 83 ALA A C 1
ATOM 632 O O . ALA A 1 83 ? -7.352 -1.080 -7.531 1.00 91.19 83 ALA A O 1
ATOM 633 N N . ALA A 1 84 ? -8.458 0.529 -6.426 1.00 91.50 84 ALA A N 1
ATOM 634 C CA . ALA A 1 84 ? -8.834 1.280 -7.623 1.00 91.50 84 ALA A CA 1
ATOM 635 C C . ALA A 1 84 ? -7.613 1.824 -8.386 1.00 91.50 84 ALA A C 1
ATOM 637 O O . ALA A 1 84 ? -7.548 1.681 -9.605 1.00 91.50 84 ALA A O 1
ATOM 638 N N . ILE A 1 85 ? -6.631 2.401 -7.684 1.00 92.12 85 ILE A N 1
ATOM 639 C CA . ILE A 1 85 ? -5.398 2.931 -8.287 1.00 92.12 85 ILE A CA 1
ATOM 640 C C . ILE A 1 85 ? -4.639 1.820 -9.019 1.00 92.12 85 ILE A C 1
ATOM 642 O O . ILE A 1 85 ? -4.289 1.977 -10.189 1.00 92.12 85 ILE A O 1
ATOM 646 N N . TRP A 1 86 ? -4.426 0.679 -8.359 1.00 90.00 86 TRP A N 1
ATOM 647 C CA . TRP A 1 86 ? -3.719 -0.454 -8.959 1.00 90.00 86 TRP A CA 1
ATOM 648 C C . TRP A 1 86 ? -4.508 -1.101 -10.098 1.00 90.00 86 TRP A C 1
ATOM 650 O O . TRP A 1 86 ? -3.918 -1.495 -11.102 1.00 90.00 86 TRP A O 1
ATOM 660 N N . PHE A 1 87 ? -5.837 -1.154 -9.989 1.00 88.75 87 PHE A N 1
ATOM 661 C CA . PHE A 1 87 ? -6.703 -1.638 -11.059 1.00 88.75 87 PHE A CA 1
ATOM 662 C C . PHE A 1 87 ? -6.602 -0.754 -12.305 1.00 88.75 87 PHE A C 1
ATOM 664 O O . PHE A 1 87 ? -6.343 -1.268 -13.387 1.00 88.75 87 PHE A O 1
ATOM 671 N N . ILE A 1 88 ? -6.719 0.571 -12.159 1.00 89.94 88 ILE A N 1
ATOM 672 C CA . ILE A 1 88 ? -6.537 1.532 -13.262 1.00 89.94 88 ILE A CA 1
ATOM 673 C C . ILE A 1 88 ? -5.137 1.392 -13.875 1.00 89.94 88 ILE A C 1
ATOM 675 O O . ILE A 1 88 ? -4.991 1.420 -15.096 1.00 89.94 88 ILE A O 1
ATOM 679 N N . GLY A 1 89 ? -4.123 1.181 -13.035 1.00 85.75 89 GLY A N 1
ATOM 680 C CA . GLY A 1 89 ? -2.746 0.928 -13.444 1.00 85.75 89 GLY A CA 1
ATOM 681 C C . GLY A 1 89 ? -2.576 -0.246 -14.416 1.00 85.75 89 GLY A C 1
ATOM 682 O O . GLY A 1 89 ? -1.748 -0.160 -15.316 1.00 85.75 89 GLY A O 1
ATOM 683 N N . ILE A 1 90 ? -3.380 -1.307 -14.291 1.00 85.75 90 ILE A N 1
ATOM 684 C CA . ILE A 1 90 ? -3.352 -2.448 -15.223 1.00 85.75 90 ILE A CA 1
ATOM 685 C C . ILE A 1 90 ? -3.848 -2.048 -16.622 1.00 85.75 90 ILE A C 1
ATOM 687 O O . ILE A 1 90 ? -3.341 -2.555 -17.620 1.00 85.75 90 ILE A O 1
ATOM 691 N N . PHE A 1 91 ? -4.836 -1.153 -16.710 1.00 83.00 91 PHE A N 1
ATOM 692 C CA . PHE A 1 91 ? -5.421 -0.730 -17.990 1.00 83.00 91 PHE A CA 1
ATOM 693 C C . PHE A 1 91 ? -4.596 0.331 -18.721 1.00 83.00 91 PHE A C 1
ATOM 695 O O . PHE A 1 91 ? -4.828 0.579 -19.905 1.00 83.00 91 PHE A O 1
ATOM 702 N N . LEU A 1 92 ? -3.636 0.965 -18.046 1.00 79.44 92 LEU A N 1
ATOM 703 C CA . LEU A 1 92 ? -2.693 1.867 -18.696 1.00 79.44 92 LEU A CA 1
ATOM 704 C C . LEU A 1 92 ? -1.789 1.053 -19.634 1.00 79.44 92 LEU A C 1
ATOM 706 O O . LEU A 1 92 ? -1.052 0.172 -19.200 1.00 79.44 92 LEU A O 1
ATOM 710 N N . HIS A 1 93 ? -1.868 1.349 -20.935 1.00 64.56 93 HIS A N 1
ATOM 711 C CA . HIS A 1 93 ? -1.077 0.702 -21.983 1.00 64.56 93 HIS A CA 1
ATOM 712 C C . HIS A 1 93 ? 0.421 0.876 -21.692 1.00 64.56 93 HIS A C 1
ATOM 714 O O . HIS A 1 93 ? 1.003 1.925 -21.972 1.00 64.56 93 HIS A O 1
ATOM 720 N N . SER A 1 94 ? 1.048 -0.153 -21.120 1.00 61.56 94 SER A N 1
ATOM 721 C CA . SER A 1 94 ? 2.499 -0.200 -20.983 1.00 61.56 94 SER A CA 1
ATOM 722 C C . SER A 1 94 ? 3.089 -0.578 -22.335 1.00 61.56 94 SER A C 1
ATOM 724 O O . SER A 1 94 ? 2.823 -1.666 -22.845 1.00 61.56 94 SER A O 1
ATOM 726 N N . VAL A 1 95 ? 3.854 0.335 -22.934 1.00 60.25 95 VAL A N 1
ATOM 727 C CA . VAL A 1 95 ? 4.640 0.051 -24.139 1.00 60.25 95 VAL A CA 1
ATOM 728 C C . VAL A 1 95 ? 5.546 -1.136 -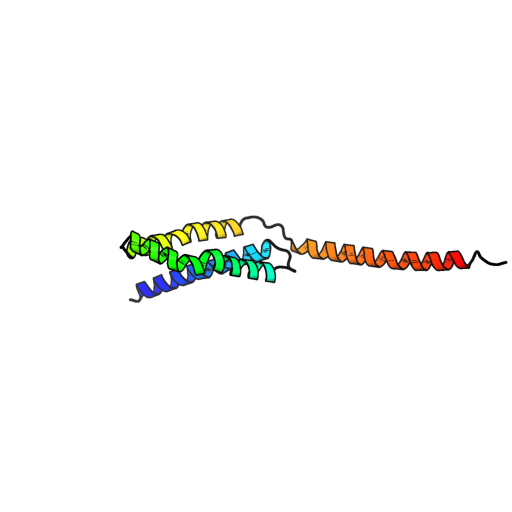23.833 1.00 60.25 95 VAL A C 1
ATOM 730 O O . VAL A 1 95 ? 6.299 -1.116 -22.858 1.00 60.25 95 VAL A O 1
ATOM 733 N N . ASP A 1 96 ? 5.447 -2.182 -24.646 1.00 61.09 96 ASP A N 1
ATOM 734 C CA . ASP A 1 96 ? 6.143 -3.435 -24.401 1.00 61.09 96 ASP A CA 1
ATOM 735 C C . ASP A 1 96 ? 7.661 -3.244 -24.586 1.00 61.09 96 ASP A C 1
ATOM 737 O O . ASP A 1 96 ? 8.187 -3.269 -25.694 1.00 61.09 96 ASP A O 1
ATOM 741 N N . LYS A 1 97 ? 8.392 -3.014 -23.487 1.00 63.09 97 LYS A N 1
ATOM 742 C CA . LYS A 1 97 ? 9.853 -2.778 -23.493 1.00 63.09 97 LYS A CA 1
ATOM 743 C C . LYS A 1 97 ? 10.689 -4.038 -23.751 1.00 63.09 97 LYS A C 1
ATOM 745 O O . LYS A 1 97 ? 11.914 -4.011 -23.631 1.00 63.09 97 LYS A O 1
ATOM 750 N N . PHE A 1 98 ? 10.056 -5.165 -24.070 1.00 60.34 98 PHE A N 1
ATOM 751 C CA . PHE A 1 98 ? 10.748 -6.420 -24.369 1.00 60.34 98 PHE A CA 1
ATOM 752 C C . PHE A 1 98 ? 11.592 -6.358 -25.655 1.00 60.34 98 PHE A C 1
ATOM 754 O O . PHE A 1 98 ? 12.588 -7.077 -25.752 1.00 60.34 98 PHE A O 1
ATOM 761 N N . SER A 1 99 ? 11.226 -5.522 -26.632 1.00 56.78 99 SER A N 1
ATOM 762 C CA . SER A 1 99 ? 11.934 -5.421 -27.918 1.00 56.78 99 SER A CA 1
ATOM 763 C C . SER A 1 99 ? 13.209 -4.569 -27.864 1.00 56.78 99 SER A C 1
ATOM 765 O O . SER A 1 99 ? 14.154 -4.883 -28.586 1.00 56.78 99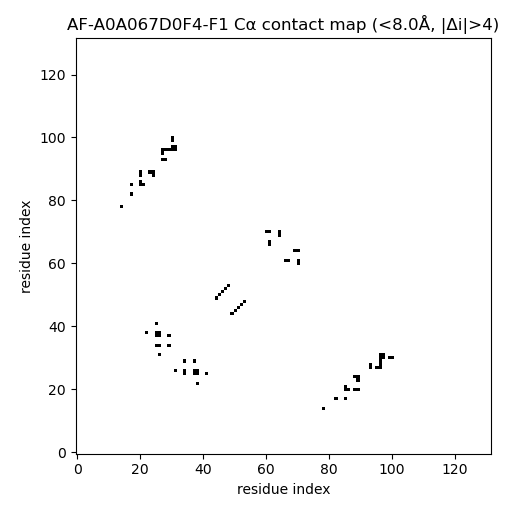 SER A O 1
ATOM 767 N N . GLU A 1 100 ? 13.295 -3.572 -26.972 1.00 58.66 100 GLU A N 1
ATOM 768 C CA . GLU A 1 100 ? 14.467 -2.678 -26.865 1.00 58.66 100 GLU A CA 1
ATOM 769 C C . GLU A 1 100 ? 15.774 -3.442 -26.578 1.00 58.66 100 GLU A C 1
ATOM 771 O O . GLU A 1 100 ? 16.804 -3.155 -27.179 1.00 58.66 100 GLU A O 1
ATOM 776 N N . ASP A 1 101 ? 15.745 -4.461 -25.708 1.00 56.81 101 ASP A N 1
ATOM 777 C CA . ASP A 1 101 ? 16.948 -5.241 -25.358 1.00 56.81 101 ASP A CA 1
ATOM 778 C C . ASP A 1 101 ? 17.464 -6.094 -26.539 1.00 56.81 101 ASP A C 1
ATOM 780 O O . ASP A 1 101 ? 18.648 -6.440 -26.584 1.00 56.81 101 ASP A O 1
ATOM 784 N N . ASN A 1 102 ? 16.595 -6.453 -27.495 1.00 56.47 102 ASN A N 1
ATOM 785 C CA . ASN A 1 102 ? 16.995 -7.193 -28.693 1.00 56.47 102 ASN A CA 1
ATOM 786 C C . ASN A 1 102 ? 17.607 -6.261 -29.741 1.00 56.47 102 ASN A C 1
ATOM 788 O O . ASN A 1 102 ? 18.641 -6.608 -30.305 1.00 56.47 102 ASN A O 1
ATOM 792 N N . GLU A 1 103 ? 17.042 -5.073 -29.961 1.00 59.28 103 GLU A N 1
ATOM 793 C CA . GLU A 1 103 ? 17.612 -4.092 -30.896 1.00 59.28 103 GLU A CA 1
ATOM 794 C C . GLU A 1 103 ? 18.967 -3.547 -30.413 1.00 59.28 103 GLU A C 1
ATOM 796 O O . GLU A 1 103 ? 19.922 -3.471 -31.192 1.00 59.28 103 GLU A O 1
ATOM 801 N N . ASP A 1 104 ? 19.113 -3.267 -29.112 1.00 60.84 104 ASP A N 1
ATOM 802 C CA . ASP A 1 104 ? 20.383 -2.817 -28.526 1.00 60.84 104 ASP A CA 1
ATOM 803 C C . ASP A 1 104 ? 21.474 -3.901 -28.617 1.00 60.84 104 ASP A C 1
ATOM 805 O O . ASP A 1 104 ? 22.640 -3.609 -28.905 1.00 60.84 104 ASP A O 1
ATOM 809 N N . LYS A 1 105 ? 21.119 -5.180 -28.423 1.00 60.31 105 LYS A N 1
ATOM 810 C CA . LYS A 1 105 ? 22.062 -6.299 -28.594 1.00 60.31 105 LYS A CA 1
ATOM 811 C C . LYS A 1 105 ? 22.400 -6.554 -30.059 1.00 60.31 105 LYS A C 1
ATOM 813 O O . LYS A 1 105 ? 23.576 -6.734 -30.365 1.00 60.31 105 LYS A O 1
ATOM 818 N N . VAL A 1 106 ? 21.414 -6.561 -30.956 1.00 61.56 106 VAL A N 1
ATOM 819 C CA . VAL A 1 106 ? 21.622 -6.793 -32.395 1.00 61.56 106 VAL A CA 1
ATOM 820 C C . VAL A 1 106 ? 22.480 -5.683 -32.998 1.00 61.56 106 VAL A C 1
ATOM 822 O O . VAL A 1 106 ? 23.480 -5.992 -33.640 1.00 61.56 106 VAL A O 1
ATOM 825 N N . SER A 1 107 ? 22.195 -4.413 -32.695 1.00 62.19 107 SER A N 1
ATOM 826 C CA . SER A 1 107 ? 22.997 -3.279 -33.175 1.00 6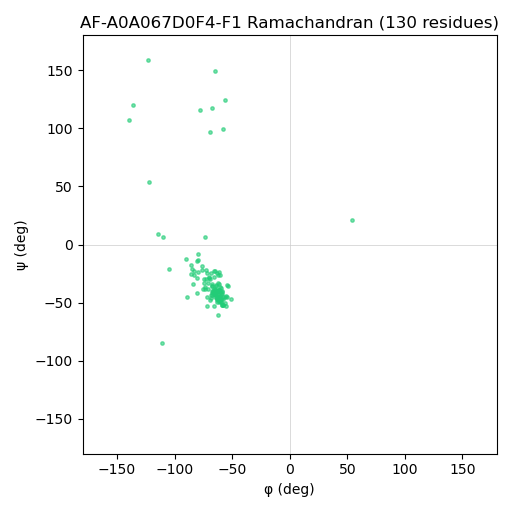2.19 107 SER A CA 1
ATOM 827 C C . SER A 1 107 ? 24.434 -3.297 -32.637 1.00 62.19 107 SER A C 1
ATOM 829 O O . SER A 1 107 ? 25.379 -2.950 -33.348 1.00 62.19 107 SER A O 1
ATOM 831 N N . ARG A 1 108 ? 24.646 -3.735 -31.386 1.00 61.81 108 ARG A N 1
ATOM 832 C CA . ARG A 1 108 ? 25.992 -3.892 -30.811 1.00 61.81 108 ARG A CA 1
ATOM 833 C C . ARG A 1 108 ? 26.749 -5.062 -31.437 1.00 61.81 108 ARG A C 1
ATOM 835 O O . ARG A 1 108 ? 27.950 -4.939 -31.662 1.00 61.81 108 ARG A O 1
ATOM 842 N N . ILE A 1 109 ? 26.063 -6.165 -31.734 1.00 68.06 109 ILE A N 1
ATOM 843 C CA . ILE A 1 109 ? 26.639 -7.330 -32.416 1.00 68.06 109 ILE A CA 1
ATOM 844 C C . ILE A 1 109 ? 26.983 -6.989 -33.872 1.00 68.06 109 ILE A C 1
ATOM 846 O O . ILE A 1 109 ? 28.075 -7.332 -34.312 1.00 68.06 109 ILE A O 1
ATOM 850 N N . GLU A 1 110 ? 26.122 -6.282 -34.608 1.00 59.94 110 GLU A N 1
ATOM 851 C CA . GLU A 1 110 ? 26.426 -5.803 -35.966 1.00 59.94 110 GLU A CA 1
ATOM 852 C C . GLU A 1 110 ? 27.613 -4.841 -35.979 1.00 59.94 110 GLU A C 1
ATOM 854 O O . GLU A 1 110 ? 28.546 -5.041 -36.754 1.00 59.94 110 GLU A O 1
ATOM 859 N N . ARG A 1 111 ? 27.640 -3.856 -35.069 1.00 58.69 111 ARG A N 1
ATOM 860 C CA . ARG A 1 111 ? 28.776 -2.931 -34.929 1.00 58.69 111 ARG A CA 1
ATOM 861 C C . ARG A 1 111 ? 30.070 -3.663 -34.572 1.00 58.69 111 ARG A C 1
ATOM 863 O O . ARG A 1 111 ? 31.129 -3.291 -35.047 1.00 58.69 111 ARG A O 1
ATOM 870 N N . SER A 1 112 ? 29.997 -4.714 -33.757 1.00 64.06 112 SER A N 1
ATOM 871 C CA . SER A 1 112 ? 31.164 -5.537 -33.420 1.00 64.06 112 SER A CA 1
ATOM 872 C C . SER A 1 112 ? 31.621 -6.438 -34.571 1.00 64.06 112 SER A C 1
ATOM 874 O O . SER A 1 112 ? 32.768 -6.873 -34.549 1.00 64.06 112 SER A O 1
ATOM 876 N N . LYS A 1 113 ? 30.753 -6.754 -35.540 1.00 57.97 113 LYS A N 1
ATOM 877 C CA . LYS A 1 113 ? 31.094 -7.554 -36.727 1.00 57.97 113 LYS A CA 1
ATOM 878 C C . LYS A 1 113 ? 31.679 -6.713 -37.864 1.00 57.97 113 LYS A C 1
ATOM 880 O O . LYS A 1 113 ? 32.437 -7.254 -38.659 1.00 57.97 113 LYS A O 1
ATOM 885 N N . THR A 1 114 ? 31.373 -5.417 -37.936 1.00 58.09 114 THR A N 1
ATOM 886 C CA . THR A 1 114 ? 31.933 -4.509 -38.954 1.00 58.09 114 THR A CA 1
ATOM 887 C C . THR A 1 114 ? 33.316 -3.958 -38.605 1.00 58.09 114 THR A C 1
ATOM 889 O O . THR A 1 114 ? 34.084 -3.670 -39.517 1.00 58.09 114 THR A O 1
ATOM 892 N N . THR A 1 115 ? 33.680 -3.854 -37.324 1.00 52.34 115 THR A N 1
ATOM 893 C CA . THR A 1 115 ? 35.020 -3.393 -36.914 1.00 52.34 115 THR A CA 1
ATOM 894 C C . THR A 1 115 ? 36.183 -4.342 -37.270 1.00 52.34 115 THR A C 1
ATOM 896 O O . THR A 1 115 ? 37.205 -3.821 -37.699 1.00 52.34 115 THR A O 1
ATOM 899 N N . PRO A 1 116 ? 36.093 -5.687 -37.163 1.00 53.50 116 PRO A N 1
ATOM 900 C CA . PRO A 1 116 ? 37.250 -6.547 -37.434 1.00 53.50 116 PRO A CA 1
ATOM 901 C C . PRO A 1 116 ? 37.588 -6.683 -38.927 1.00 53.50 116 PRO A C 1
ATOM 903 O O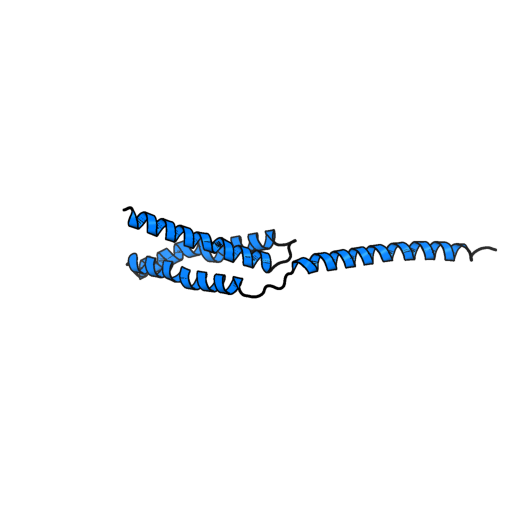 . PRO A 1 116 ? 38.752 -6.838 -39.268 1.00 53.50 116 PRO A O 1
ATOM 906 N N . LEU A 1 117 ? 36.611 -6.586 -39.841 1.00 52.91 117 LEU A N 1
ATOM 907 C CA . LEU A 1 117 ? 36.871 -6.836 -41.270 1.00 52.91 117 LEU A CA 1
ATOM 908 C C . LEU A 1 117 ? 37.513 -5.662 -42.024 1.00 52.91 117 LEU A C 1
ATOM 910 O O . LEU A 1 117 ? 38.003 -5.857 -43.130 1.00 52.91 117 LEU A O 1
ATOM 914 N N . LEU A 1 118 ? 37.538 -4.457 -41.446 1.00 53.25 118 LEU A N 1
ATOM 915 C CA . LEU A 1 118 ? 38.215 -3.301 -42.051 1.00 53.25 118 LEU A CA 1
ATOM 916 C C . LEU A 1 118 ? 39.689 -3.176 -41.633 1.00 53.25 118 LEU A C 1
ATOM 918 O O . LEU A 1 118 ? 40.426 -2.399 -42.242 1.00 53.25 118 LEU A O 1
ATOM 922 N N . GLU A 1 119 ? 40.126 -3.917 -40.610 1.00 52.16 119 GLU A N 1
ATOM 923 C CA . GLU A 1 119 ? 41.537 -3.974 -40.208 1.00 52.16 119 GLU A CA 1
ATOM 924 C C . GLU A 1 119 ? 42.336 -4.988 -41.039 1.00 52.16 119 GLU A C 1
ATOM 926 O O . GLU A 1 119 ? 43.478 -4.692 -41.393 1.00 52.16 119 GLU A O 1
ATOM 931 N N . ASP A 1 120 ? 41.724 -6.103 -41.458 1.00 50.44 120 ASP A N 1
ATOM 932 C CA . ASP A 1 120 ? 42.411 -7.126 -42.262 1.00 50.44 120 ASP A CA 1
ATOM 933 C C . ASP A 1 120 ? 42.643 -6.688 -43.728 1.00 50.44 120 ASP A C 1
ATOM 935 O O . ASP A 1 120 ? 43.734 -6.882 -44.264 1.00 50.44 120 ASP A O 1
ATOM 939 N N . GLU A 1 121 ? 41.696 -5.988 -44.373 1.00 48.88 121 GLU A N 1
ATOM 940 C CA . GLU A 1 121 ? 41.853 -5.534 -45.777 1.00 48.88 121 GLU A CA 1
ATOM 941 C C . GLU A 1 121 ? 42.906 -4.413 -45.932 1.00 48.88 121 GLU A C 1
ATOM 943 O O . GLU A 1 121 ? 43.588 -4.278 -46.958 1.00 48.88 121 GLU A O 1
ATOM 948 N N . LYS A 1 122 ? 43.090 -3.602 -44.882 1.00 46.69 122 LYS A N 1
ATOM 949 C CA . LYS A 1 122 ? 44.043 -2.484 -44.899 1.00 46.69 122 LYS A CA 1
ATOM 950 C C . LYS A 1 122 ? 45.487 -2.942 -44.663 1.00 46.69 122 LYS A C 1
ATOM 952 O O . LYS A 1 122 ? 46.421 -2.263 -45.104 1.00 46.69 122 LYS A O 1
ATOM 957 N N . ALA A 1 123 ? 45.679 -4.090 -44.012 1.00 47.41 123 ALA A N 1
ATOM 958 C CA . ALA A 1 123 ? 46.994 -4.682 -43.794 1.00 47.41 123 ALA A CA 1
ATOM 959 C C . ALA A 1 123 ? 47.557 -5.337 -45.070 1.00 47.41 123 ALA A C 1
ATOM 961 O O . ALA A 1 123 ? 48.739 -5.154 -45.362 1.00 47.41 123 ALA A O 1
ATOM 962 N N . GLU A 1 124 ? 46.726 -6.000 -45.884 1.00 47.97 124 GLU A N 1
ATOM 963 C CA . GLU A 1 124 ? 47.187 -6.633 -47.134 1.00 47.97 124 GLU A CA 1
ATOM 964 C C . GLU A 1 124 ? 47.498 -5.622 -48.250 1.00 47.97 124 GLU A C 1
ATOM 966 O O . GLU A 1 124 ? 48.490 -5.770 -48.966 1.00 47.97 124 GLU A O 1
ATOM 971 N N . THR A 1 125 ? 46.731 -4.534 -48.370 1.00 43.97 125 THR A N 1
ATOM 972 C CA . THR A 1 125 ? 46.948 -3.553 -49.454 1.00 43.97 125 THR A CA 1
ATOM 973 C C . THR A 1 125 ? 48.221 -2.715 -49.250 1.00 43.97 125 THR A C 1
ATOM 975 O O . THR A 1 125 ? 48.823 -2.237 -50.211 1.00 43.97 125 THR A O 1
ATOM 978 N N . THR A 1 126 ? 48.682 -2.562 -48.003 1.00 45.62 126 THR A N 1
ATOM 979 C CA . THR A 1 126 ? 49.860 -1.732 -47.690 1.00 45.62 126 THR A CA 1
ATOM 980 C C . THR A 1 126 ? 51.184 -2.495 -47.858 1.00 45.62 126 THR A C 1
ATOM 982 O O . THR A 1 126 ? 52.218 -1.868 -48.076 1.00 45.62 126 THR A O 1
ATOM 985 N N . GLN A 1 127 ? 51.175 -3.835 -47.834 1.00 47.94 127 GLN A N 1
ATOM 986 C CA . GLN A 1 127 ? 52.381 -4.647 -48.065 1.00 47.94 127 GLN A CA 1
ATOM 987 C C . GLN A 1 127 ? 52.704 -4.884 -49.549 1.00 47.94 127 GLN A C 1
ATOM 989 O O . GLN A 1 127 ? 53.867 -5.080 -49.880 1.00 47.94 127 GLN A O 1
ATOM 994 N N . ALA A 1 128 ? 51.730 -4.794 -50.461 1.00 45.00 128 ALA A N 1
ATOM 995 C CA . ALA A 1 128 ? 51.965 -5.028 -51.892 1.00 45.00 128 ALA A CA 1
ATOM 996 C C . ALA A 1 128 ? 52.591 -3.834 -52.651 1.00 45.00 128 ALA A C 1
ATOM 998 O O . ALA A 1 128 ? 52.953 -3.976 -53.817 1.00 45.00 128 ALA A O 1
ATOM 999 N N . CYS A 1 129 ? 52.719 -2.655 -52.026 1.00 48.09 129 CYS A N 1
ATOM 1000 C CA . CYS A 1 129 ? 53.213 -1.431 -52.680 1.00 48.09 129 CYS A CA 1
ATOM 1001 C C . CYS A 1 129 ? 54.616 -0.985 -52.207 1.00 48.09 129 CYS A C 1
ATOM 1003 O O . CYS A 1 129 ? 55.080 0.088 -52.592 1.00 48.09 129 CYS A O 1
ATOM 1005 N N . ALA A 1 130 ? 55.297 -1.781 -51.377 1.00 47.62 130 ALA A N 1
ATOM 1006 C CA . ALA A 1 130 ? 56.594 -1.433 -50.791 1.00 47.62 130 ALA A CA 1
ATOM 1007 C C . ALA A 1 130 ? 57.701 -2.454 -51.128 1.00 47.62 130 ALA A C 1
ATOM 1009 O O . ALA A 1 130 ? 58.370 -2.952 -50.233 1.00 47.62 130 ALA A O 1
ATOM 1010 N N . GLU A 1 131 ? 57.910 -2.739 -52.415 1.00 40.75 131 GLU A N 1
ATOM 1011 C CA . GLU A 1 131 ? 59.185 -3.250 -52.952 1.00 40.75 131 GLU A CA 1
ATOM 1012 C C . GLU A 1 131 ? 59.482 -2.486 -54.255 1.00 40.75 131 GLU A C 1
ATOM 1014 O O . GLU A 1 131 ? 58.625 -2.421 -55.145 1.00 40.75 131 GLU A O 1
ATOM 1019 N N . PRO A 1 132 ? 60.619 -1.774 -54.316 1.00 43.50 132 PRO A N 1
ATOM 1020 C CA . PRO A 1 132 ? 61.796 -2.336 -54.990 1.00 43.50 132 PRO A CA 1
ATOM 1021 C C . PRO A 1 132 ? 63.113 -2.227 -54.203 1.00 43.50 132 PRO A C 1
ATOM 1023 O O . PRO A 1 132 ? 63.224 -1.354 -53.310 1.00 43.50 132 PRO A O 1
#

Foldseek 3Di:
DVVVVVVVVVLVVLVVVLVVLVLVLQQLQDEVVCSVVSVVVVVVCCCVPNDPVPVVVLVVVCVVVVDVVVSVVVVSVVVVVVSVVSVVSVVPDRDRNHCVVVVVVVVVVVVVVVVPVVVVVVVVVVVVPDDD